Protein AF-A0A7C3XUB1-F1 (afdb_monomer)

Sequence (123 aa):
MARLRHCYPVNHRPAKVFERRKYYESLDFNKIAEWFSSKPDSLKKPIFHLDPGYETGYCRKKYRDKLGKLLYFDIKDYNELKEMVLEYLPEDLYYDRNLYGDPSKCVDCEDRNCKSCENFLGQ

pLDDT: mean 89.26, std 11.1, range [38.66, 98.44]

Foldseek 3Di:
DDPPPPDDPVPDDQDALVRLLVVLVPDDLVVVLVVLVPDDPQSSWFKKWFALAQPNQRWDPVCNVCRPHIQIDTDPDSVVVSVVCNVSSTSDMDGDPWGFPDRVVVRPDPVPPLVPDPRTDGD

Nearest PDB structures (foldseek):
  1g71-assembly2_B  TM=7.867E-01  e=1.595E-02  Pyrococcus furiosus
  1v34-assembly1_A  TM=7.151E-01  e=1.159E-01  Pyrococcus horikoshii
  9f28-assembly1_A  TM=7.132E-01  e=1.233E-01  Pyrococcus abyssi
  1nxi-assembly1_A  TM=3.667E-01  e=2.133E+00  Vibrio cholerae
  4oon-assembly1_A  TM=3.253E-01  e=7.837E+00  Pseudomonas aeruginosa PAO1

Mean predicted aligned error: 5.16 Å

Radius of gyration: 16.43 Å; Cα contacts (8 Å, |Δi|>4): 159; chains: 1; bounding box: 38×31×48 Å

Secondary structure (DSSP, 8-state):
-------PPTT--PPPHHHHHHHHHH--HHHHHHHHHTS-GGGSSPPEEEESSTTT----GGGGGGTT-PEEE--SSHHHHHHHHHHH--SEEEE---EES-GGGGTT-SS--GGG-TTEEE-

Structure (mmCIF, N/CA/C/O backbone):
data_AF-A0A7C3XUB1-F1
#
_entry.id   AF-A0A7C3XUB1-F1
#
loop_
_atom_site.group_PDB
_atom_site.id
_atom_site.type_symbol
_atom_site.label_atom_id
_atom_site.label_alt_id
_atom_site.label_comp_id
_atom_site.label_asym_id
_atom_site.label_entity_id
_atom_site.label_seq_id
_atom_site.pdbx_PDB_ins_code
_atom_site.Cartn_x
_atom_site.Cartn_y
_atom_site.Cartn_z
_atom_site.occupancy
_atom_site.B_iso_or_equiv
_atom_site.auth_seq_id
_atom_site.auth_comp_id
_atom_site.auth_asym_id
_atom_site.auth_atom_id
_atom_site.pdbx_PDB_model_num
ATOM 1 N N . MET A 1 1 ? -9.856 -10.397 -33.151 1.00 38.66 1 MET A N 1
ATOM 2 C CA . MET A 1 1 ? -10.190 -9.459 -32.057 1.00 38.66 1 MET A CA 1
ATOM 3 C C . MET A 1 1 ? -9.044 -8.479 -31.901 1.00 38.66 1 MET A C 1
ATOM 5 O O . MET A 1 1 ? -7.913 -8.922 -31.731 1.00 38.66 1 MET A O 1
ATOM 9 N N . ALA A 1 2 ? -9.297 -7.177 -32.033 1.00 40.47 2 ALA A N 1
ATOM 10 C CA . ALA A 1 2 ? -8.260 -6.174 -31.829 1.00 40.47 2 ALA A CA 1
ATOM 11 C C . ALA A 1 2 ? -7.877 -6.175 -30.342 1.00 40.47 2 ALA A C 1
ATOM 13 O O . ALA A 1 2 ? -8.685 -5.811 -29.491 1.00 40.47 2 ALA A O 1
ATOM 14 N N . ARG A 1 3 ? -6.661 -6.630 -30.013 1.00 44.66 3 ARG A N 1
ATOM 15 C CA . ARG A 1 3 ? -6.072 -6.360 -28.699 1.00 44.66 3 ARG A CA 1
ATOM 16 C C . ARG A 1 3 ? -5.853 -4.856 -28.650 1.00 44.66 3 ARG A C 1
ATOM 18 O O . ARG A 1 3 ? -4.925 -4.369 -29.293 1.00 44.66 3 ARG A O 1
ATOM 25 N N . LEU A 1 4 ? -6.702 -4.128 -27.929 1.00 46.84 4 LEU A N 1
ATOM 26 C CA . LEU A 1 4 ? -6.363 -2.778 -27.496 1.00 46.84 4 LEU A CA 1
ATOM 27 C C . LEU A 1 4 ? -5.044 -2.909 -26.725 1.00 46.84 4 LEU A C 1
ATOM 29 O O . LEU A 1 4 ? -5.016 -3.416 -25.606 1.00 46.84 4 LEU A O 1
ATOM 33 N N . ARG A 1 5 ? -3.921 -2.548 -27.360 1.00 52.97 5 ARG A N 1
ATOM 34 C CA . ARG A 1 5 ? -2.697 -2.268 -26.613 1.00 52.97 5 ARG A CA 1
ATOM 35 C C . ARG A 1 5 ? -3.083 -1.126 -25.696 1.00 52.97 5 ARG A C 1
ATOM 37 O O . ARG A 1 5 ? -3.520 -0.096 -26.194 1.00 52.97 5 ARG A O 1
ATOM 44 N N . HIS A 1 6 ? -2.981 -1.337 -24.392 1.00 60.31 6 HIS A N 1
ATOM 45 C CA . HIS A 1 6 ? -3.165 -0.271 -23.426 1.00 60.31 6 HIS A CA 1
ATOM 46 C C . HIS A 1 6 ? -2.265 0.903 -23.851 1.00 60.31 6 HIS A C 1
ATOM 48 O O . HIS A 1 6 ? -1.038 0.778 -23.875 1.00 60.31 6 HIS A O 1
ATOM 54 N N . CYS A 1 7 ? -2.878 1.986 -24.331 1.00 70.62 7 CYS A N 1
ATOM 55 C CA . CYS A 1 7 ? -2.169 3.157 -24.823 1.00 70.62 7 CYS A CA 1
ATOM 56 C C . CYS A 1 7 ? -1.864 4.036 -23.617 1.00 70.62 7 CYS A C 1
ATOM 58 O O . CYS A 1 7 ? -2.735 4.757 -23.138 1.00 70.62 7 CYS A O 1
ATOM 60 N N . TYR A 1 8 ? -0.634 3.963 -23.117 1.00 79.88 8 TYR A N 1
ATOM 61 C CA . TYR A 1 8 ? -0.165 4.935 -22.138 1.00 79.88 8 TYR A CA 1
ATOM 62 C C . TYR A 1 8 ? -0.072 6.322 -22.793 1.00 79.88 8 TYR A C 1
ATOM 64 O O . TYR A 1 8 ? 0.207 6.405 -23.996 1.00 79.88 8 TYR A O 1
ATOM 72 N N . PRO A 1 9 ? -0.286 7.410 -22.029 1.00 87.94 9 PRO A N 1
ATOM 73 C CA . PRO A 1 9 ? -0.029 8.760 -22.514 1.00 87.94 9 PRO A CA 1
ATOM 74 C C . PRO A 1 9 ? 1.382 8.895 -23.102 1.00 87.94 9 PRO A C 1
ATOM 76 O O . PRO A 1 9 ? 2.293 8.137 -22.761 1.00 87.94 9 PRO A O 1
ATOM 79 N N . VAL A 1 10 ? 1.588 9.880 -23.980 1.00 87.12 10 VAL A N 1
ATOM 80 C CA . VAL A 1 10 ? 2.902 10.129 -24.597 1.00 87.12 10 VAL A CA 1
ATOM 81 C C . VAL A 1 10 ? 3.973 10.250 -23.507 1.00 87.12 10 VAL A C 1
ATOM 83 O O . VAL A 1 10 ? 3.767 10.931 -22.504 1.00 87.12 10 VAL A O 1
ATOM 86 N N . ASN A 1 11 ? 5.104 9.563 -23.691 1.00 89.44 11 ASN A N 1
ATOM 87 C CA . ASN A 1 11 ? 6.217 9.467 -22.734 1.00 89.44 11 ASN A CA 1
ATOM 88 C C . ASN A 1 11 ? 5.902 8.774 -21.396 1.00 89.44 11 ASN A C 1
ATOM 90 O O . ASN A 1 11 ? 6.698 8.866 -20.464 1.00 89.44 11 ASN A O 1
ATOM 94 N N . HIS A 1 12 ? 4.792 8.041 -21.301 1.00 89.88 12 HIS A N 1
ATOM 95 C CA . HIS A 1 12 ? 4.454 7.252 -20.121 1.00 89.88 12 HIS A CA 1
ATOM 96 C C . HIS A 1 12 ? 4.563 5.757 -20.406 1.00 89.88 12 HIS A C 1
ATOM 98 O O . HIS A 1 12 ? 4.326 5.271 -21.513 1.00 89.88 12 HIS A O 1
ATOM 104 N N . ARG A 1 13 ? 4.934 5.015 -19.368 1.00 92.25 13 ARG A N 1
ATOM 105 C CA . ARG A 1 13 ? 4.889 3.556 -19.323 1.00 92.25 13 ARG A CA 1
ATOM 106 C C . ARG A 1 13 ? 4.788 3.112 -17.868 1.00 92.25 13 ARG A C 1
ATOM 108 O O . ARG A 1 13 ? 5.160 3.882 -16.982 1.00 92.25 13 ARG A O 1
ATOM 115 N N . PRO A 1 14 ? 4.415 1.857 -17.612 1.00 92.31 14 PRO A N 1
ATOM 116 C CA . PRO A 1 14 ? 4.474 1.320 -16.271 1.00 92.31 14 PRO A CA 1
ATOM 117 C C . PRO A 1 14 ? 5.889 1.318 -15.707 1.00 92.31 14 PRO A C 1
ATOM 119 O O . PRO A 1 14 ? 6.862 1.004 -16.412 1.00 92.31 14 PRO A O 1
ATOM 122 N N . ALA A 1 15 ? 5.985 1.622 -14.416 1.00 95.25 15 ALA A N 1
ATOM 123 C CA . ALA A 1 15 ? 7.211 1.468 -13.654 1.00 95.25 15 ALA A CA 1
ATOM 124 C C . ALA A 1 15 ? 7.535 -0.022 -13.493 1.00 95.25 15 ALA A C 1
ATOM 126 O O . ALA A 1 15 ? 6.697 -0.813 -13.056 1.00 95.25 15 ALA A O 1
ATOM 127 N N . LYS A 1 16 ? 8.764 -0.412 -13.830 1.00 96.31 16 LYS A N 1
ATOM 128 C CA . LYS A 1 16 ? 9.276 -1.764 -13.589 1.00 96.31 16 LYS A CA 1
ATOM 129 C C . LYS A 1 16 ? 9.553 -1.950 -12.098 1.00 96.31 16 LYS A C 1
ATOM 131 O O . LYS A 1 16 ? 9.846 -0.995 -11.385 1.00 96.31 16 LYS A O 1
ATOM 136 N N . VAL A 1 17 ? 9.583 -3.202 -11.644 1.00 97.25 17 VAL A N 1
ATOM 137 C CA . VAL A 1 17 ? 9.824 -3.560 -10.231 1.00 97.25 17 VAL A CA 1
ATOM 138 C C . VAL A 1 17 ? 11.078 -2.890 -9.643 1.00 97.25 17 VAL A C 1
ATOM 140 O O . VAL A 1 17 ? 11.053 -2.418 -8.511 1.00 97.25 17 VAL A O 1
ATOM 143 N N . PHE A 1 18 ? 12.178 -2.797 -10.402 1.00 97.56 18 PHE A N 1
ATOM 144 C CA . PHE A 1 18 ? 13.401 -2.145 -9.910 1.00 97.56 18 PHE A CA 1
ATOM 145 C C . PHE A 1 18 ? 13.268 -0.617 -9.776 1.00 97.56 18 PHE A C 1
ATOM 147 O O . PHE A 1 18 ? 13.985 -0.012 -8.988 1.00 97.56 18 PHE A O 1
ATOM 154 N N . GLU A 1 19 ? 12.380 0.015 -10.544 1.00 98.19 19 GLU A N 1
ATOM 155 C CA . GLU A 1 19 ? 12.121 1.459 -10.477 1.00 98.19 19 GLU A CA 1
ATOM 156 C C . GLU A 1 19 ? 11.228 1.773 -9.283 1.00 98.19 19 GLU A C 1
ATOM 158 O O . GLU A 1 19 ? 11.522 2.697 -8.531 1.00 98.19 19 GLU A O 1
ATOM 163 N N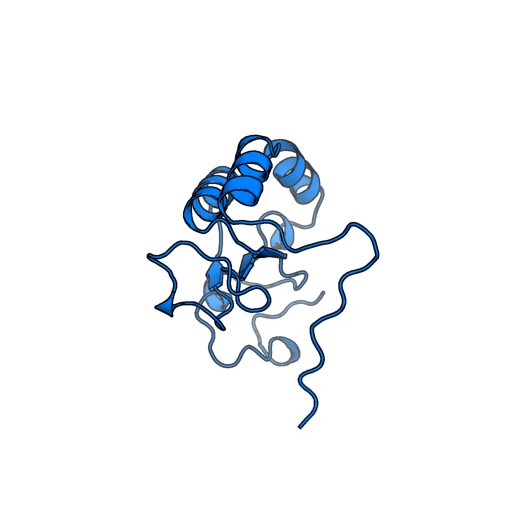 . ARG A 1 20 ? 10.213 0.931 -9.048 1.00 98.00 20 ARG A N 1
ATOM 164 C CA . ARG A 1 20 ? 9.38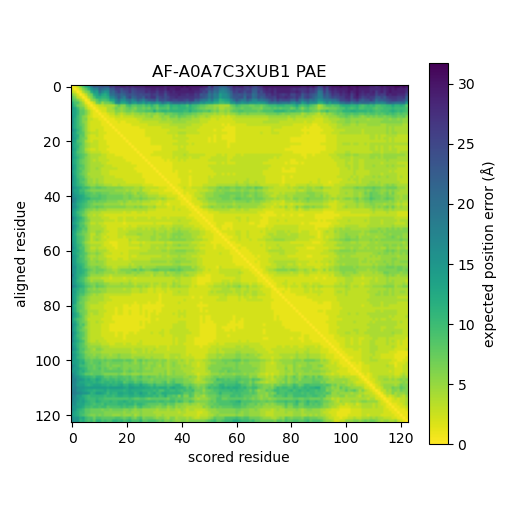6 0.974 -7.836 1.00 98.00 20 ARG A CA 1
ATOM 165 C C . ARG A 1 20 ? 10.238 0.820 -6.579 1.00 98.00 20 ARG A C 1
ATOM 167 O O . ARG A 1 20 ? 10.074 1.587 -5.644 1.00 98.00 20 ARG A O 1
ATOM 174 N N . ARG A 1 21 ? 11.213 -0.100 -6.586 1.00 98.31 21 ARG A N 1
ATOM 175 C CA . ARG A 1 21 ? 12.202 -0.231 -5.502 1.00 98.31 21 ARG A CA 1
ATOM 176 C C . ARG A 1 21 ? 12.916 1.086 -5.220 1.00 98.31 21 ARG A C 1
ATOM 178 O O . ARG A 1 21 ? 12.880 1.538 -4.086 1.00 98.31 21 ARG A O 1
ATOM 185 N N . LYS A 1 22 ? 13.515 1.709 -6.240 1.00 98.44 22 LYS A N 1
ATOM 186 C CA . LYS A 1 22 ? 14.218 2.992 -6.074 1.00 98.44 22 LYS A CA 1
ATOM 187 C C . LYS A 1 22 ? 13.299 4.069 -5.499 1.00 98.44 22 LYS A C 1
ATOM 189 O O . LYS A 1 22 ? 13.707 4.802 -4.608 1.00 98.44 22 LYS A O 1
ATOM 194 N N . TYR A 1 23 ? 12.064 4.139 -5.996 1.00 98.19 23 TYR A N 1
ATOM 195 C CA . TYR A 1 23 ? 11.062 5.070 -5.489 1.00 98.19 23 TYR A CA 1
ATOM 196 C C . TYR A 1 23 ? 10.756 4.817 -4.008 1.00 98.19 23 TYR A C 1
ATOM 198 O O . TYR A 1 23 ? 10.936 5.719 -3.195 1.00 98.19 23 TYR A O 1
ATOM 206 N N . TYR A 1 24 ? 10.377 3.593 -3.638 1.00 97.94 24 TYR A N 1
ATOM 207 C CA . TYR A 1 24 ? 10.000 3.253 -2.265 1.00 97.94 24 TYR A CA 1
ATOM 208 C C . TYR A 1 24 ? 11.168 3.304 -1.274 1.00 97.94 24 TYR A C 1
ATOM 210 O O . TYR A 1 24 ? 10.960 3.653 -0.117 1.00 97.94 24 TYR A O 1
ATOM 218 N N . GLU A 1 25 ? 12.399 3.021 -1.706 1.00 98.00 25 GLU A N 1
ATOM 219 C CA . GLU A 1 25 ? 13.603 3.221 -0.887 1.00 98.00 25 GLU A CA 1
ATOM 220 C C . GLU A 1 25 ? 13.856 4.714 -0.603 1.00 98.00 25 GLU A C 1
ATOM 222 O O . GLU A 1 25 ? 14.363 5.051 0.465 1.00 98.00 25 GLU A O 1
ATOM 227 N N . SER A 1 26 ? 13.469 5.605 -1.526 1.00 97.81 26 SER A N 1
ATOM 228 C CA . SER A 1 26 ? 13.577 7.066 -1.369 1.00 97.81 26 SER A CA 1
ATOM 229 C C . SER A 1 26 ? 12.360 7.731 -0.714 1.00 97.81 26 SER A C 1
ATOM 231 O O . SER A 1 26 ? 12.413 8.916 -0.383 1.00 97.81 26 SER A O 1
ATOM 233 N N . LEU A 1 27 ? 11.254 6.998 -0.560 1.00 97.06 27 LEU A N 1
ATOM 234 C CA . LEU A 1 27 ? 9.999 7.531 -0.045 1.00 97.06 27 LEU A CA 1
ATOM 235 C C . LEU A 1 27 ? 10.116 7.824 1.454 1.00 97.06 27 LEU A C 1
ATOM 237 O O . LEU A 1 27 ? 10.538 6.981 2.246 1.00 97.06 27 LEU A O 1
ATOM 241 N N . ASP A 1 28 ? 9.698 9.023 1.848 1.00 96.81 28 ASP A N 1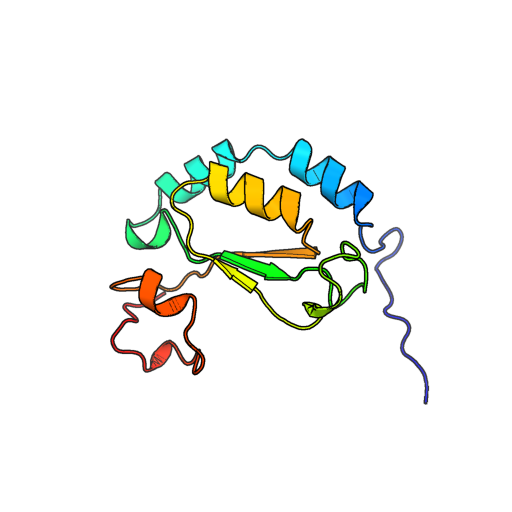
ATOM 242 C CA . ASP A 1 28 ? 9.695 9.444 3.245 1.00 96.81 28 ASP A CA 1
ATOM 243 C C . ASP A 1 28 ? 8.400 9.002 3.943 1.00 96.81 28 ASP A C 1
ATOM 245 O O . ASP A 1 28 ? 7.380 9.696 3.921 1.00 96.81 28 ASP A O 1
ATOM 249 N N . PHE A 1 29 ? 8.444 7.826 4.570 1.00 95.88 29 PHE A N 1
ATOM 250 C CA . PHE A 1 29 ? 7.311 7.267 5.313 1.00 95.88 29 PHE A CA 1
ATOM 251 C C . PHE A 1 29 ? 6.932 8.097 6.549 1.00 95.88 29 PHE A C 1
ATOM 253 O O . PHE A 1 29 ? 5.793 7.999 7.004 1.00 95.88 29 PHE A O 1
ATOM 260 N N . ASN A 1 30 ? 7.815 8.969 7.055 1.00 96.19 30 ASN A N 1
ATOM 261 C CA . ASN A 1 30 ? 7.466 9.849 8.171 1.00 96.19 30 ASN A CA 1
ATOM 262 C C . ASN A 1 30 ? 6.430 10.893 7.752 1.00 96.19 30 ASN A C 1
ATOM 264 O O . ASN A 1 30 ? 5.524 11.183 8.523 1.00 96.19 30 ASN A O 1
ATOM 268 N N . LYS A 1 31 ? 6.494 11.396 6.512 1.00 96.88 31 LYS A N 1
ATOM 269 C CA . LYS A 1 31 ? 5.468 12.312 5.981 1.00 96.88 31 LYS A CA 1
ATOM 270 C C . LYS A 1 31 ? 4.108 11.639 5.838 1.00 96.88 31 LYS A C 1
ATOM 272 O O . LYS A 1 31 ? 3.079 12.279 6.036 1.00 96.88 31 LYS A O 1
ATOM 277 N N . ILE A 1 32 ? 4.099 10.347 5.507 1.00 95.44 32 ILE A N 1
ATOM 278 C CA . ILE A 1 32 ? 2.870 9.547 5.465 1.00 95.44 32 ILE A CA 1
ATOM 279 C C . ILE A 1 32 ? 2.298 9.435 6.883 1.00 95.44 32 ILE A C 1
ATOM 281 O O . ILE A 1 32 ? 1.132 9.760 7.100 1.00 95.44 32 ILE A O 1
ATOM 285 N N . ALA A 1 33 ? 3.134 9.058 7.854 1.00 95.75 33 ALA A N 1
ATOM 286 C CA . ALA A 1 33 ? 2.745 8.963 9.258 1.00 95.75 33 ALA A CA 1
ATOM 287 C C . A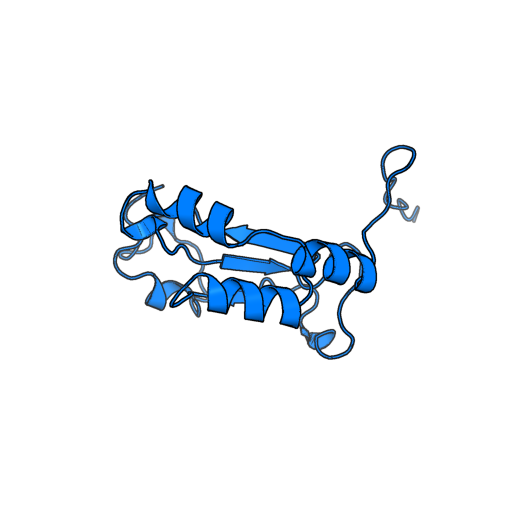LA A 1 33 ? 2.213 10.296 9.812 1.00 95.75 33 ALA A C 1
ATOM 289 O O . ALA A 1 33 ? 1.174 10.330 10.470 1.00 95.75 33 ALA A O 1
ATOM 290 N N . GLU A 1 34 ? 2.894 11.401 9.509 1.00 96.69 34 GLU A N 1
ATOM 291 C CA . GLU A 1 34 ? 2.497 12.751 9.907 1.00 96.69 34 GLU A CA 1
ATOM 292 C C . GLU A 1 34 ? 1.129 13.116 9.325 1.00 96.69 34 GLU A C 1
ATOM 294 O O . GLU A 1 34 ? 0.241 13.544 10.065 1.00 96.69 34 GLU A O 1
ATOM 299 N N . TRP A 1 35 ? 0.904 12.866 8.031 1.00 95.44 35 TRP A N 1
ATOM 300 C CA . TRP A 1 35 ? -0.388 13.128 7.400 1.00 95.44 35 TRP A CA 1
ATOM 301 C C . TRP A 1 35 ? -1.530 12.386 8.103 1.00 95.44 35 TRP A C 1
ATOM 303 O O . TRP A 1 35 ? -2.580 12.979 8.376 1.00 95.44 35 TRP A O 1
ATOM 313 N N . PHE A 1 36 ? -1.313 11.118 8.453 1.00 94.31 36 PHE A N 1
ATOM 314 C CA . PHE A 1 36 ? -2.300 10.312 9.165 1.00 94.31 36 PHE A CA 1
ATOM 315 C C . PHE A 1 36 ? -2.461 10.683 10.641 1.00 94.31 36 PHE A C 1
ATOM 317 O O . PHE A 1 36 ? -3.557 10.551 11.177 1.00 94.31 36 PHE A O 1
ATOM 324 N N . SER A 1 37 ? -1.426 11.208 11.299 1.00 93.25 37 SER A N 1
ATOM 325 C CA . SER A 1 37 ? -1.515 11.638 12.702 1.00 93.25 37 SER A CA 1
ATOM 326 C C . SER A 1 37 ? -2.547 12.750 12.932 1.00 93.25 37 SER A C 1
ATOM 328 O O . SER A 1 37 ? -3.123 12.838 14.015 1.00 93.25 37 SER A O 1
ATOM 330 N N . SER A 1 38 ? -2.833 13.544 11.892 1.00 91.44 38 SER A N 1
ATOM 331 C CA . SER A 1 38 ? -3.859 14.597 11.899 1.00 91.44 38 SER A CA 1
ATOM 332 C C . SER A 1 38 ? -5.297 14.082 11.728 1.00 91.44 38 SER A C 1
ATOM 334 O O . SER A 1 38 ? -6.242 14.870 11.773 1.00 91.44 38 SER A O 1
ATOM 336 N N . LYS A 1 39 ? -5.482 12.780 11.479 1.00 89.38 39 LYS A N 1
ATOM 337 C CA . LYS A 1 39 ? -6.788 12.166 11.205 1.00 89.38 39 LYS A CA 1
ATOM 338 C C . LYS A 1 39 ? -7.475 11.703 12.498 1.00 89.38 39 LYS A C 1
ATOM 340 O O . LYS A 1 39 ? -6.806 11.556 13.524 1.00 89.38 39 LYS A O 1
ATOM 345 N N . PRO A 1 40 ? -8.800 11.449 12.462 1.00 83.44 40 PRO A N 1
ATOM 346 C CA . PRO A 1 40 ? -9.494 10.752 13.544 1.00 83.44 40 PRO A CA 1
ATOM 347 C C . PRO A 1 40 ? -8.793 9.439 13.908 1.00 83.44 40 PRO A C 1
ATOM 349 O O . PRO A 1 40 ? -8.161 8.825 13.050 1.00 83.44 40 PRO A O 1
ATOM 352 N N . ASP A 1 41 ? -8.919 8.991 15.159 1.00 82.88 41 ASP A N 1
ATOM 353 C CA . ASP A 1 41 ? -8.159 7.843 15.680 1.00 82.88 41 ASP A CA 1
ATOM 354 C C . ASP A 1 41 ? -8.291 6.574 14.824 1.00 82.88 41 ASP A C 1
ATOM 356 O O . ASP A 1 41 ? -7.293 5.903 14.565 1.00 82.88 41 ASP A O 1
ATOM 360 N N . SER A 1 42 ? -9.485 6.303 14.296 1.00 76.25 42 SER A N 1
ATOM 361 C CA . SER A 1 42 ? -9.765 5.166 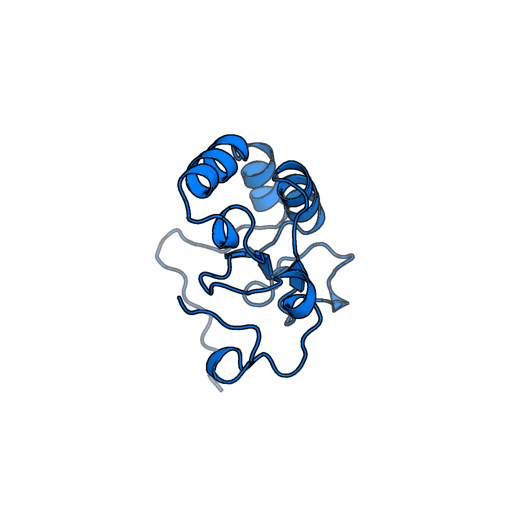13.408 1.00 76.25 42 SER A CA 1
ATOM 362 C C . SER A 1 42 ? -9.088 5.248 12.032 1.00 76.25 42 SER A C 1
ATOM 364 O O . SER A 1 42 ? -8.970 4.231 11.357 1.00 76.25 42 SER A O 1
ATOM 366 N N . LEU A 1 43 ? -8.606 6.426 11.623 1.00 85.38 43 LEU A N 1
ATOM 367 C CA . LEU A 1 43 ? -7.848 6.644 10.386 1.00 85.38 43 LEU A CA 1
ATOM 368 C C . LEU A 1 43 ? -6.366 6.919 10.629 1.00 85.38 43 LEU A C 1
ATOM 370 O O . LEU A 1 43 ? -5.620 7.048 9.666 1.00 85.38 43 LEU A O 1
ATOM 374 N N . LYS A 1 44 ? -5.897 6.993 11.881 1.00 89.56 44 LYS A N 1
ATOM 375 C CA . LYS A 1 44 ? -4.457 7.141 12.159 1.00 89.56 44 LYS A CA 1
ATOM 376 C C . LYS A 1 44 ? -3.651 5.923 11.711 1.00 89.56 44 LYS A C 1
ATOM 378 O O . LYS A 1 44 ? -2.445 6.049 11.499 1.00 89.56 44 LYS A O 1
ATOM 383 N N . LYS A 1 45 ? -4.300 4.761 11.595 1.00 88.19 45 LYS A N 1
ATOM 384 C CA . LYS A 1 45 ? -3.753 3.497 11.080 1.00 88.19 45 LYS A CA 1
ATOM 385 C C . LYS A 1 45 ? -4.844 2.785 10.271 1.00 88.19 45 LYS A C 1
ATOM 387 O O . LYS A 1 45 ? -5.504 1.893 10.802 1.00 88.19 45 LYS A O 1
ATOM 392 N N . PRO A 1 46 ? -5.117 3.236 9.037 1.00 90.88 46 PRO A N 1
ATOM 393 C CA . PRO A 1 46 ? -6.150 2.617 8.223 1.00 90.88 46 PRO A CA 1
ATOM 394 C C . PRO A 1 46 ? -5.701 1.223 7.775 1.00 90.88 46 PRO A C 1
ATOM 396 O O . PRO A 1 46 ? -4.528 0.858 7.876 1.00 90.88 46 PRO A O 1
ATOM 399 N N . ILE A 1 47 ? -6.638 0.472 7.209 1.00 91.69 47 ILE A N 1
ATOM 400 C CA . ILE A 1 47 ? -6.313 -0.747 6.472 1.00 91.69 47 ILE A CA 1
ATOM 401 C C . ILE A 1 47 ? -5.679 -0.325 5.148 1.00 91.69 47 ILE A C 1
ATOM 403 O O . ILE A 1 47 ? -6.225 0.517 4.432 1.00 91.69 47 ILE A O 1
ATOM 407 N N . PHE A 1 48 ? -4.530 -0.902 4.823 1.00 94.31 48 PHE A N 1
ATOM 408 C CA . PHE A 1 48 ? -3.850 -0.696 3.552 1.00 94.31 48 PHE A CA 1
ATOM 409 C C . PHE A 1 48 ? -4.133 -1.853 2.611 1.00 94.31 48 PHE A C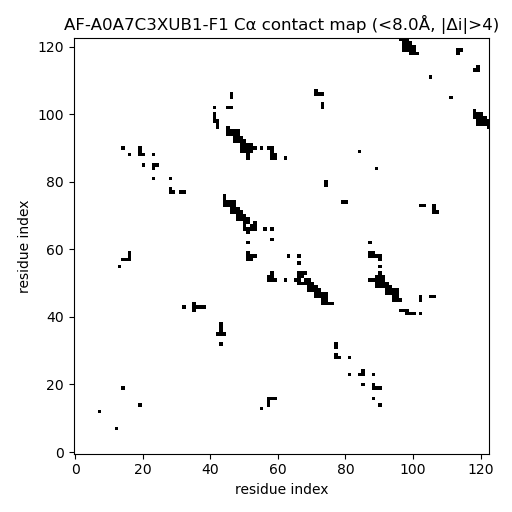 1
ATOM 411 O O . PHE A 1 48 ? -4.145 -3.011 3.025 1.00 94.31 48 PHE A O 1
ATOM 418 N N . HIS A 1 49 ? -4.320 -1.544 1.331 1.00 93.88 49 HIS A N 1
ATOM 419 C CA . HIS A 1 49 ? -4.431 -2.550 0.280 1.00 93.88 49 HIS A CA 1
ATOM 420 C C . HIS A 1 49 ? -3.303 -2.341 -0.714 1.00 93.88 49 HIS A C 1
ATOM 422 O O . HIS A 1 49 ? -3.022 -1.203 -1.081 1.00 93.88 49 HIS A O 1
ATOM 428 N N . LEU A 1 50 ? -2.678 -3.411 -1.187 1.00 95.75 50 LEU A N 1
ATOM 429 C CA . LEU A 1 50 ? -1.699 -3.312 -2.262 1.00 95.75 50 LEU A CA 1
ATOM 430 C C . LEU A 1 50 ? -2.040 -4.233 -3.425 1.00 95.75 50 LEU A C 1
ATOM 432 O O . LEU A 1 50 ? -2.525 -5.351 -3.224 1.00 95.75 50 LEU A O 1
ATOM 436 N N . ASP A 1 51 ? -1.743 -3.752 -4.628 1.00 95.81 51 ASP A N 1
ATOM 437 C CA . ASP A 1 51 ? -1.710 -4.559 -5.840 1.00 95.81 51 ASP A CA 1
ATOM 438 C C . ASP A 1 51 ? -0.247 -4.911 -6.170 1.00 95.81 51 ASP A C 1
ATOM 440 O O . ASP A 1 51 ? 0.568 -4.012 -6.400 1.00 95.81 51 ASP A O 1
ATOM 444 N N . PRO A 1 52 ? 0.148 -6.199 -6.199 1.00 94.56 52 PRO A N 1
ATOM 445 C CA . PRO A 1 52 ? 1.514 -6.596 -6.547 1.00 94.56 52 PRO A CA 1
ATOM 446 C C . PRO A 1 52 ? 1.946 -6.255 -7.986 1.00 94.56 52 PRO A C 1
ATOM 448 O O . PRO A 1 52 ? 3.150 -6.234 -8.267 1.00 94.56 52 PRO A O 1
ATOM 451 N N . GLY A 1 53 ? 1.001 -6.044 -8.904 1.00 94.25 53 GLY A N 1
ATOM 452 C CA . GLY A 1 53 ? 1.237 -5.661 -10.294 1.00 94.25 53 GLY A CA 1
ATOM 453 C C . GLY A 1 53 ? 0.340 -6.360 -11.309 1.00 94.25 53 GLY A C 1
ATOM 454 O O . GLY A 1 53 ? 0.856 -6.882 -12.304 1.00 94.25 53 GLY A O 1
ATOM 455 N N . TYR A 1 54 ? -0.960 -6.454 -11.031 1.00 91.94 54 TYR A N 1
ATOM 456 C CA . TYR A 1 54 ? -1.941 -7.133 -11.870 1.00 91.94 54 TYR A CA 1
ATOM 457 C C . TYR A 1 54 ? -2.081 -6.484 -13.250 1.00 91.94 54 TYR A C 1
ATOM 459 O O . TYR A 1 54 ? -1.972 -7.175 -14.266 1.00 91.94 54 TYR A O 1
ATOM 467 N N . GLU A 1 55 ? -2.249 -5.166 -13.300 1.00 90.00 55 GLU A N 1
ATOM 468 C CA . GLU A 1 55 ? -2.518 -4.401 -14.516 1.00 90.00 55 GLU A CA 1
ATOM 469 C C . GLU A 1 55 ? -1.307 -4.400 -15.448 1.00 90.00 55 GLU A C 1
ATOM 471 O O . GLU A 1 55 ? -1.441 -4.503 -16.672 1.00 90.00 55 GLU A O 1
ATOM 476 N N . THR A 1 56 ? -0.102 -4.310 -14.882 1.00 90.06 56 THR A N 1
ATOM 477 C CA . THR A 1 56 ? 1.134 -4.202 -15.675 1.00 90.06 56 THR A CA 1
ATOM 478 C C . THR A 1 56 ? 1.843 -5.526 -15.890 1.00 90.06 56 THR A C 1
ATOM 480 O O . THR A 1 56 ? 2.721 -5.628 -16.751 1.00 90.06 56 THR A O 1
ATOM 483 N N . GLY A 1 57 ? 1.515 -6.538 -15.087 1.00 89.94 57 GLY A N 1
ATOM 484 C CA . GLY A 1 57 ? 2.233 -7.808 -15.013 1.00 89.94 57 GLY A CA 1
ATOM 485 C C . GLY A 1 57 ? 3.634 -7.697 -14.396 1.00 89.94 57 GLY A C 1
ATOM 486 O O . GLY A 1 57 ? 4.354 -8.699 -14.305 1.00 89.94 57 GLY A O 1
ATOM 487 N N . TYR A 1 58 ? 4.059 -6.503 -13.971 1.00 94.75 58 TYR A N 1
ATOM 488 C CA . TYR A 1 58 ? 5.340 -6.297 -13.307 1.00 94.75 58 TYR A CA 1
ATOM 489 C C . TYR A 1 58 ? 5.190 -6.546 -11.809 1.00 94.75 58 TYR A C 1
ATOM 491 O O . TYR A 1 58 ? 4.779 -5.667 -11.065 1.00 94.75 58 TYR A O 1
ATOM 499 N N . CYS A 1 59 ? 5.596 -7.731 -11.359 1.00 95.69 59 CYS A N 1
ATOM 500 C CA . CYS A 1 59 ? 5.626 -8.106 -9.945 1.00 95.69 59 CYS A CA 1
ATOM 501 C C . CYS A 1 59 ? 6.928 -8.837 -9.586 1.00 95.69 59 CYS A C 1
ATOM 503 O O . CYS A 1 59 ? 7.654 -9.347 -10.454 1.00 95.69 59 CYS A O 1
ATOM 505 N N . ARG A 1 60 ? 7.244 -8.931 -8.287 1.00 95.44 60 ARG A N 1
ATOM 506 C CA . ARG A 1 60 ? 8.341 -9.797 -7.828 1.00 95.44 60 ARG A CA 1
ATOM 507 C C . ARG A 1 60 ? 7.992 -11.259 -8.112 1.00 95.44 60 ARG A C 1
ATOM 509 O O . ARG A 1 60 ? 6.899 -11.719 -7.807 1.00 95.44 60 ARG A O 1
ATOM 516 N N . LYS A 1 61 ? 8.965 -12.029 -8.618 1.00 94.12 61 LYS A N 1
ATOM 517 C CA . LYS A 1 61 ? 8.767 -13.434 -9.034 1.00 94.12 61 LYS A CA 1
ATOM 518 C C . LYS A 1 61 ? 8.118 -14.314 -7.953 1.00 94.12 61 LYS A C 1
ATOM 520 O O . LYS A 1 61 ? 7.312 -15.168 -8.302 1.00 94.12 61 LYS A O 1
ATOM 525 N N . LYS A 1 62 ? 8.451 -14.090 -6.676 1.00 95.56 62 LYS A N 1
ATOM 526 C CA . LYS A 1 62 ? 7.907 -14.842 -5.532 1.00 95.56 62 LYS A CA 1
ATOM 527 C C . LYS A 1 62 ? 6.434 -14.552 -5.200 1.00 95.56 62 LYS A C 1
ATOM 529 O O . LYS A 1 62 ? 5.880 -15.286 -4.402 1.00 95.56 62 LYS A O 1
ATOM 534 N N . TYR A 1 63 ? 5.825 -13.531 -5.809 1.00 95.12 63 TYR A N 1
ATOM 535 C CA . TYR A 1 63 ? 4.418 -13.149 -5.603 1.00 95.12 63 TYR A CA 1
ATOM 536 C C . TYR A 1 63 ? 3.567 -13.275 -6.866 1.00 95.12 63 TYR A C 1
ATOM 538 O O . TYR A 1 63 ? 2.487 -12.698 -6.957 1.00 95.12 63 TYR A O 1
ATOM 546 N N . ARG A 1 64 ? 4.033 -14.023 -7.870 1.00 93.12 64 ARG A N 1
ATOM 547 C CA . ARG A 1 64 ? 3.256 -14.240 -9.099 1.00 93.12 64 ARG A CA 1
ATOM 548 C C . ARG A 1 64 ? 1.915 -14.932 -8.842 1.00 93.12 64 ARG A C 1
ATOM 550 O O . ARG A 1 64 ? 0.968 -14.675 -9.570 1.00 93.12 64 ARG A O 1
ATOM 557 N N . ASP A 1 65 ? 1.829 -15.771 -7.811 1.00 93.88 65 ASP A N 1
ATOM 558 C CA . ASP A 1 65 ? 0.601 -16.441 -7.357 1.00 93.88 65 ASP A CA 1
ATOM 559 C C . ASP A 1 65 ? -0.414 -15.485 -6.695 1.00 93.88 65 ASP A C 1
ATOM 561 O O . ASP A 1 65 ? -1.556 -15.869 -6.421 1.00 93.88 65 ASP A O 1
ATOM 565 N N . LYS A 1 66 ? 0.007 -14.243 -6.423 1.00 91.00 66 LYS A N 1
ATOM 566 C CA . LYS A 1 66 ? -0.814 -13.173 -5.849 1.00 91.00 66 LYS A CA 1
ATOM 567 C C . LYS A 1 66 ? -1.306 -12.165 -6.889 1.00 91.00 66 LYS A C 1
ATOM 569 O O . LYS A 1 66 ? -2.046 -11.262 -6.528 1.00 91.00 66 LYS A O 1
ATOM 574 N N . LEU A 1 67 ? -0.927 -12.302 -8.162 1.00 91.62 67 LEU A N 1
ATOM 575 C CA . LEU A 1 67 ? -1.450 -11.435 -9.221 1.00 91.62 67 LEU A CA 1
ATOM 576 C C . LEU A 1 67 ? -2.977 -11.555 -9.322 1.00 91.62 67 LEU A C 1
ATOM 578 O O . LEU A 1 67 ? -3.521 -12.657 -9.248 1.00 91.62 67 LEU A O 1
ATOM 582 N N . GLY A 1 68 ? -3.651 -10.417 -9.498 1.00 86.81 68 GLY A N 1
ATOM 583 C CA . GLY A 1 68 ? -5.115 -10.333 -9.530 1.00 86.81 68 GLY A CA 1
ATOM 584 C C . GLY A 1 68 ? -5.775 -10.417 -8.155 1.00 86.81 68 GLY A C 1
ATOM 585 O O . GLY A 1 68 ? -6.990 -10.578 -8.076 1.00 86.81 68 GLY A O 1
ATOM 586 N N . LYS A 1 69 ? -4.989 -10.336 -7.073 1.00 89.00 69 LYS A N 1
ATOM 587 C CA . LYS A 1 69 ? -5.482 -10.269 -5.697 1.00 89.00 69 LYS A CA 1
ATOM 588 C C . LYS A 1 69 ? -5.022 -8.965 -5.061 1.00 89.00 69 LYS A C 1
ATOM 590 O O . LYS A 1 69 ? -3.820 -8.720 -4.973 1.00 89.00 69 LYS A O 1
ATOM 595 N N . LEU A 1 70 ? -5.975 -8.191 -4.549 1.00 89.94 70 LEU A N 1
ATOM 596 C CA . LEU A 1 70 ? -5.675 -7.127 -3.598 1.00 89.94 70 LEU A CA 1
ATOM 597 C C . LEU A 1 70 ? -5.303 -7.764 -2.260 1.00 89.94 70 LEU A C 1
ATOM 599 O O . LEU A 1 70 ? -6.031 -8.613 -1.743 1.00 89.94 70 LEU A O 1
ATOM 603 N N . LEU A 1 71 ? -4.145 -7.385 -1.729 1.00 91.19 71 LEU A N 1
ATOM 604 C CA . LEU A 1 71 ? -3.654 -7.867 -0.442 1.00 91.19 71 LEU A CA 1
ATOM 605 C C . LEU A 1 71 ? -3.921 -6.800 0.619 1.00 91.19 71 LEU A C 1
ATOM 607 O O . LEU A 1 71 ? -3.521 -5.653 0.437 1.00 91.19 71 LEU A O 1
ATOM 611 N N . TYR A 1 72 ? -4.597 -7.187 1.697 1.00 91.38 72 TYR A N 1
ATOM 612 C CA . TYR A 1 72 ? -5.079 -6.306 2.761 1.00 91.38 72 TYR A CA 1
ATOM 613 C C . TYR A 1 72 ? -4.184 -6.436 3.988 1.00 91.38 72 TYR A C 1
ATOM 615 O O . TYR A 1 72 ? -3.764 -7.541 4.322 1.00 91.38 72 TYR A O 1
ATOM 623 N N . PHE A 1 73 ? -3.911 -5.320 4.656 1.00 89.94 73 PHE A N 1
ATOM 624 C CA . PHE A 1 73 ? -3.028 -5.280 5.812 1.00 89.94 73 PHE A CA 1
ATOM 625 C C . PHE A 1 73 ? -3.489 -4.224 6.806 1.00 89.94 73 PHE A C 1
ATOM 627 O O . PHE A 1 73 ? -3.720 -3.070 6.436 1.00 89.94 73 PHE A O 1
ATOM 634 N N . ASP A 1 74 ? -3.570 -4.598 8.074 1.00 89.75 74 ASP A N 1
ATOM 635 C CA . ASP A 1 74 ? -3.468 -3.659 9.177 1.00 89.75 74 ASP A CA 1
ATOM 636 C C . ASP A 1 74 ? -1.992 -3.494 9.562 1.00 89.75 74 ASP A C 1
ATOM 638 O O . ASP A 1 74 ? -1.183 -4.407 9.419 1.00 89.75 74 ASP A O 1
ATOM 642 N N . ILE A 1 75 ? -1.620 -2.294 10.003 1.00 91.44 75 ILE A N 1
ATOM 643 C CA . ILE A 1 75 ? -0.247 -1.997 10.418 1.00 91.44 75 ILE A CA 1
ATOM 644 C C . ILE A 1 75 ? -0.218 -1.620 11.896 1.00 91.44 75 ILE A C 1
ATOM 646 O O . ILE A 1 75 ? -1.056 -0.858 12.390 1.00 91.44 75 ILE A O 1
ATOM 650 N N . LYS A 1 76 ? 0.797 -2.096 12.611 1.00 91.25 76 LYS A N 1
ATOM 651 C CA . LYS A 1 76 ? 1.108 -1.673 13.980 1.00 91.25 76 LYS A CA 1
ATOM 652 C C . LYS A 1 76 ? 1.675 -0.264 13.977 1.00 91.25 76 LYS A C 1
ATOM 654 O O . LYS A 1 76 ? 1.310 0.548 14.833 1.00 91.25 76 LYS A O 1
ATOM 659 N N . ASP A 1 77 ? 2.531 0.034 13.005 1.00 93.06 77 ASP A N 1
ATOM 660 C CA . ASP A 1 77 ? 3.134 1.341 12.777 1.00 93.06 77 ASP A CA 1
ATOM 661 C C . ASP A 1 77 ? 3.571 1.526 11.310 1.00 93.06 77 ASP A C 1
ATOM 663 O O . ASP A 1 77 ? 3.469 0.629 10.475 1.00 93.06 77 ASP A O 1
ATOM 667 N N . TYR A 1 78 ? 4.058 2.722 10.980 1.00 95.56 78 TYR A N 1
ATOM 668 C CA . TYR A 1 78 ? 4.470 3.068 9.617 1.00 95.56 78 TYR A CA 1
ATOM 669 C C . TYR A 1 78 ? 5.806 2.442 9.183 1.00 95.56 78 TYR A C 1
ATOM 671 O O . TYR A 1 78 ? 6.118 2.474 7.990 1.00 95.56 78 TYR A O 1
ATOM 679 N N . ASN A 1 79 ? 6.580 1.843 10.098 1.00 95.94 79 ASN A N 1
ATOM 680 C CA . ASN A 1 79 ? 7.740 1.039 9.711 1.00 95.94 79 ASN A CA 1
ATOM 681 C C . ASN A 1 79 ? 7.283 -0.291 9.111 1.00 95.94 79 ASN A C 1
ATOM 683 O O . ASN A 1 79 ? 7.827 -0.700 8.089 1.00 95.94 79 ASN A O 1
ATOM 687 N N . GLU A 1 80 ? 6.234 -0.906 9.660 1.00 96.12 80 GLU A N 1
ATOM 688 C CA . GLU A 1 80 ? 5.635 -2.117 9.085 1.00 96.12 80 GLU A CA 1
ATOM 689 C C . GLU A 1 80 ? 5.094 -1.858 7.669 1.00 96.12 80 GLU A C 1
ATOM 691 O O . GLU A 1 80 ? 5.354 -2.637 6.749 1.00 96.12 80 GLU A O 1
ATOM 696 N N . LEU A 1 81 ? 4.459 -0.699 7.438 1.00 96.50 81 LEU A N 1
ATOM 697 C CA . LEU A 1 81 ? 4.061 -0.282 6.087 1.00 96.50 81 LEU A CA 1
ATOM 698 C C . LEU A 1 81 ? 5.264 -0.219 5.133 1.00 96.50 81 LEU A C 1
ATOM 700 O O . LEU A 1 81 ? 5.194 -0.705 4.002 1.00 96.50 81 LEU A O 1
ATOM 704 N N . LYS A 1 82 ? 6.379 0.371 5.578 1.00 97.56 82 LYS A N 1
ATOM 705 C CA . LYS A 1 82 ? 7.612 0.457 4.786 1.00 97.56 82 LYS A CA 1
ATOM 706 C C . LYS A 1 82 ? 8.174 -0.923 4.464 1.00 97.56 82 LYS A C 1
ATOM 708 O O . LYS A 1 82 ? 8.533 -1.175 3.313 1.00 97.56 82 LYS A O 1
ATOM 713 N N . GLU A 1 83 ? 8.254 -1.806 5.454 1.00 97.56 83 GLU A N 1
ATOM 714 C CA . GLU A 1 83 ? 8.733 -3.178 5.283 1.00 97.56 83 GLU A CA 1
ATOM 715 C C . GLU A 1 83 ? 7.891 -3.930 4.254 1.00 97.56 83 GLU A C 1
ATOM 717 O O . GLU A 1 83 ? 8.437 -4.491 3.301 1.00 97.56 83 GLU A O 1
ATOM 722 N N . MET A 1 84 ? 6.566 -3.859 4.374 1.00 96.12 84 MET A N 1
ATOM 723 C CA . MET A 1 84 ? 5.651 -4.472 3.420 1.00 96.12 84 MET A CA 1
ATOM 724 C C . MET A 1 84 ? 5.808 -3.903 2.009 1.00 96.12 84 MET A C 1
ATOM 726 O O . MET A 1 84 ? 5.898 -4.658 1.044 1.00 96.12 84 MET A O 1
ATOM 730 N N . VAL A 1 85 ? 5.863 -2.580 1.850 1.00 97.44 85 VAL A N 1
ATOM 731 C CA . VAL A 1 85 ? 5.987 -1.953 0.527 1.00 97.44 85 VAL A CA 1
ATOM 732 C C . VAL A 1 85 ? 7.314 -2.327 -0.140 1.00 97.44 85 VAL A C 1
ATOM 734 O O . VAL A 1 85 ? 7.336 -2.634 -1.333 1.00 97.44 85 VAL A O 1
ATOM 737 N N . LEU A 1 86 ? 8.416 -2.373 0.613 1.00 97.94 86 LEU A N 1
ATOM 738 C CA . LEU A 1 86 ? 9.717 -2.823 0.104 1.00 97.94 86 LEU A CA 1
ATOM 739 C C . LEU A 1 86 ? 9.750 -4.332 -0.173 1.00 97.94 86 LEU A C 1
ATOM 741 O O . LEU A 1 86 ? 10.476 -4.794 -1.063 1.00 97.94 86 LEU A O 1
ATOM 745 N N . GLU A 1 87 ? 8.939 -5.102 0.547 1.00 97.31 87 GLU A N 1
ATOM 746 C CA . GLU A 1 87 ? 8.772 -6.525 0.318 1.00 97.31 87 GLU A CA 1
ATOM 747 C C . GLU A 1 87 ? 7.938 -6.799 -0.942 1.00 97.31 87 GLU A C 1
ATOM 749 O O . GLU A 1 87 ? 8.378 -7.548 -1.808 1.00 97.31 87 GLU A O 1
ATOM 754 N N . TYR A 1 88 ? 6.785 -6.173 -1.146 1.00 97.06 88 TYR A N 1
ATOM 755 C CA . TYR A 1 88 ? 5.949 -6.464 -2.316 1.00 97.06 88 TYR A CA 1
ATOM 756 C C . TYR A 1 88 ? 6.380 -5.700 -3.574 1.00 97.06 88 TYR A C 1
ATOM 758 O O . TYR A 1 88 ? 6.281 -6.247 -4.676 1.00 97.06 88 TYR A O 1
ATOM 766 N N . LEU A 1 89 ? 6.939 -4.494 -3.418 1.00 97.69 89 LEU A N 1
ATOM 767 C CA . LEU A 1 89 ? 7.175 -3.524 -4.497 1.00 97.69 89 LEU A CA 1
ATOM 768 C C . LEU A 1 89 ? 5.915 -3.319 -5.357 1.00 97.69 89 LEU A C 1
ATOM 770 O O . LEU A 1 89 ? 5.965 -3.540 -6.577 1.00 97.69 89 LEU A O 1
ATOM 774 N N . PRO A 1 90 ? 4.790 -2.961 -4.710 1.00 97.12 90 PRO A N 1
ATOM 775 C CA . PRO A 1 90 ? 3.480 -2.980 -5.337 1.00 97.12 90 PRO A CA 1
ATOM 776 C C . PRO A 1 90 ? 3.385 -1.994 -6.494 1.00 97.12 90 PRO A C 1
ATOM 778 O O . PRO A 1 90 ? 4.135 -1.024 -6.569 1.00 97.12 90 PRO A O 1
ATOM 781 N N . GLU A 1 91 ? 2.485 -2.289 -7.422 1.00 96.19 91 GLU A N 1
ATOM 782 C CA . GLU A 1 91 ? 2.059 -1.346 -8.447 1.00 96.19 91 GLU A CA 1
ATOM 783 C C . GLU A 1 91 ? 1.267 -0.202 -7.831 1.00 96.19 91 GLU A C 1
ATOM 785 O O . GLU A 1 91 ? 1.630 0.954 -8.037 1.00 96.19 91 GLU A O 1
ATOM 790 N N . ASP A 1 92 ? 0.286 -0.546 -7.000 1.00 96.06 92 ASP A N 1
ATOM 791 C CA . ASP A 1 92 ? -0.572 0.406 -6.315 1.00 96.06 92 ASP A CA 1
ATOM 792 C C . ASP A 1 92 ? -0.628 0.116 -4.815 1.00 96.06 92 ASP A C 1
ATOM 794 O O . ASP A 1 92 ? -0.636 -1.037 -4.377 1.00 96.06 92 ASP A O 1
ATOM 798 N N . LEU A 1 93 ? -0.677 1.188 -4.023 1.00 96.38 93 LEU A N 1
ATOM 799 C CA . LEU A 1 93 ? -0.908 1.155 -2.583 1.00 96.38 93 LEU A CA 1
ATOM 800 C C . LEU A 1 93 ? -2.089 2.071 -2.265 1.00 96.38 93 LEU A C 1
ATOM 802 O O . LEU A 1 93 ? -2.046 3.276 -2.516 1.00 96.38 93 LEU A O 1
ATOM 806 N N . TYR A 1 94 ? -3.121 1.493 -1.675 1.00 95.00 94 TYR A N 1
ATOM 807 C CA . TYR A 1 94 ? -4.339 2.158 -1.246 1.00 95.00 94 TYR A CA 1
ATOM 808 C C . TYR A 1 94 ? -4.428 2.150 0.276 1.00 95.00 94 TYR A C 1
ATOM 810 O O . TYR A 1 94 ? -3.848 1.294 0.943 1.00 95.00 94 TYR A O 1
ATOM 818 N N . TYR A 1 95 ? -5.214 3.072 0.815 1.00 93.44 95 TYR A N 1
ATOM 819 C CA . TYR A 1 95 ? -5.695 3.010 2.187 1.00 93.44 95 TYR A CA 1
ATOM 820 C C . TYR A 1 95 ? -7.215 3.115 2.180 1.00 93.44 95 TYR A C 1
ATOM 822 O O . TYR A 1 95 ? -7.800 3.827 1.357 1.00 93.44 95 TYR A O 1
ATOM 830 N N . ASP A 1 96 ? -7.853 2.393 3.089 1.00 90.31 96 ASP A N 1
ATOM 831 C CA . ASP A 1 96 ? -9.285 2.489 3.295 1.00 90.31 96 ASP A CA 1
ATOM 832 C C . ASP A 1 96 ? -9.632 3.806 4.005 1.00 90.31 96 ASP A C 1
ATOM 834 O O . ASP A 1 96 ? -8.943 4.243 4.928 1.00 90.31 96 ASP A O 1
ATOM 838 N N . ARG A 1 97 ? -10.704 4.454 3.550 1.00 91.00 97 ARG A N 1
ATOM 839 C CA . ARG A 1 97 ? -11.224 5.700 4.132 1.00 91.00 97 ARG A CA 1
ATOM 840 C C . ARG A 1 97 ? -12.358 5.455 5.118 1.00 91.00 97 ARG A C 1
ATOM 842 O O . ARG A 1 97 ? -12.790 6.390 5.778 1.00 91.00 97 ARG A O 1
ATOM 849 N N . ASN A 1 98 ? -12.871 4.233 5.177 1.00 89.19 98 ASN A N 1
ATOM 850 C CA . ASN A 1 98 ? -13.947 3.883 6.082 1.00 89.19 98 ASN A CA 1
ATOM 851 C C . ASN A 1 98 ? -13.463 3.897 7.538 1.00 89.19 98 ASN A C 1
ATOM 853 O O . ASN A 1 98 ? -12.334 3.524 7.855 1.00 89.19 98 ASN A O 1
ATOM 857 N N . LEU A 1 99 ? -14.363 4.295 8.428 1.00 87.94 99 LEU A N 1
ATOM 858 C CA . LEU A 1 99 ? -14.197 4.225 9.868 1.00 87.94 99 LEU A CA 1
ATOM 859 C C . LEU A 1 99 ? -14.747 2.883 10.344 1.00 87.94 99 LEU A C 1
ATOM 861 O O . LEU A 1 99 ? -15.882 2.524 10.024 1.00 87.94 99 LEU A O 1
ATOM 865 N N . TYR A 1 100 ? -13.955 2.165 11.135 1.00 87.44 100 TYR A N 1
ATOM 866 C CA . TYR A 1 100 ? -14.333 0.874 11.698 1.00 87.44 100 TYR A CA 1
ATOM 867 C C . TYR A 1 100 ? -14.280 0.908 13.222 1.00 87.44 100 TYR A C 1
ATOM 869 O O . TYR A 1 100 ? -13.436 1.602 13.790 1.00 87.44 100 TYR A O 1
ATOM 877 N N . GLY A 1 101 ? -15.159 0.148 13.87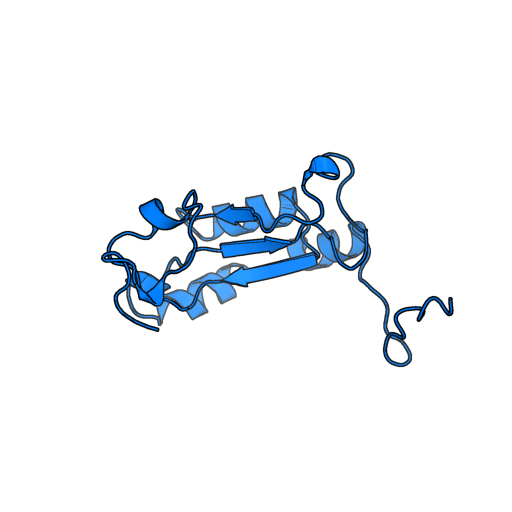8 1.00 87.31 101 GLY A N 1
ATOM 878 C CA . GLY A 1 101 ? -15.082 -0.064 15.326 1.00 87.31 101 GLY A CA 1
ATOM 879 C C . GLY A 1 101 ? -13.822 -0.836 15.714 1.00 87.31 101 GLY A C 1
ATOM 880 O O . GLY A 1 101 ? -13.129 -0.466 16.656 1.00 87.31 101 GLY A O 1
ATOM 881 N N . ASP A 1 102 ? -13.504 -1.874 14.940 1.00 86.38 102 ASP A N 1
ATOM 882 C CA . ASP A 1 102 ? -12.297 -2.686 15.075 1.00 86.38 102 ASP A CA 1
ATOM 883 C C . ASP A 1 102 ? -11.728 -3.039 13.685 1.00 86.38 102 ASP A C 1
ATOM 885 O O . ASP A 1 102 ? -12.230 -3.961 13.031 1.00 86.38 102 ASP A O 1
ATOM 889 N N . PRO A 1 103 ? -10.699 -2.318 13.199 1.00 83.81 103 PRO A N 1
ATOM 890 C CA . PRO A 1 103 ? -10.085 -2.570 11.893 1.00 83.81 103 PRO A CA 1
ATOM 891 C C . PRO A 1 103 ? -9.518 -3.986 11.709 1.00 83.81 103 PRO A C 1
ATOM 893 O O . PRO A 1 103 ? -9.485 -4.477 10.581 1.00 83.81 103 PRO A O 1
ATOM 896 N N . SER A 1 104 ? -9.115 -4.673 12.787 1.00 82.62 104 SER A N 1
ATOM 897 C CA . SER A 1 104 ? -8.514 -6.015 12.695 1.00 82.62 104 SER A CA 1
ATOM 898 C C . SER A 1 104 ? -9.495 -7.058 12.145 1.00 82.62 104 SER A C 1
ATOM 900 O O . SER A 1 104 ? -9.106 -7.977 11.428 1.00 82.62 104 SER A O 1
ATOM 902 N N . LYS A 1 105 ? -10.801 -6.862 12.372 1.00 86.00 105 LYS A N 1
ATOM 903 C CA . LYS A 1 105 ? -11.871 -7.727 11.844 1.00 86.00 105 LYS A CA 1
ATOM 904 C C . LYS A 1 105 ? -12.052 -7.623 10.332 1.00 86.00 105 LYS A C 1
ATOM 906 O O . LYS A 1 105 ? -12.769 -8.428 9.739 1.00 86.00 105 LYS A O 1
ATOM 911 N N . CYS A 1 106 ? -11.451 -6.619 9.705 1.00 85.19 106 CYS A N 1
ATOM 912 C CA . CYS A 1 106 ? -11.649 -6.338 8.295 1.00 85.19 106 CYS A CA 1
ATOM 913 C C . CYS A 1 106 ? -10.546 -6.931 7.412 1.00 85.19 106 CYS A C 1
ATOM 915 O O . CYS A 1 106 ? -10.787 -7.098 6.222 1.00 85.19 106 CYS A O 1
ATOM 917 N N . VAL A 1 107 ? -9.361 -7.268 7.934 1.00 82.38 107 VAL A N 1
ATOM 918 C CA . VAL A 1 107 ? -8.221 -7.716 7.104 1.00 82.38 107 VAL A CA 1
ATOM 919 C C . VAL A 1 107 ? -8.538 -9.010 6.350 1.00 82.38 107 VAL A C 1
ATOM 921 O O . VAL A 1 107 ? -8.320 -9.064 5.141 1.00 82.38 107 VAL A O 1
ATOM 924 N N . ASP A 1 108 ? -9.185 -9.972 7.008 1.00 81.50 108 ASP A N 1
ATOM 925 C CA . ASP A 1 108 ? -9.531 -11.288 6.443 1.00 81.50 108 ASP A CA 1
ATOM 926 C C . ASP A 1 108 ? -11.019 -11.431 6.061 1.00 81.50 108 ASP A C 1
ATOM 928 O O . ASP A 1 108 ? -11.514 -12.529 5.820 1.00 81.50 108 ASP A O 1
ATOM 932 N N . CYS A 1 109 ? -11.770 -10.326 6.003 1.00 84.12 109 CYS A N 1
ATOM 933 C CA . CYS A 1 109 ? -13.198 -10.365 5.682 1.00 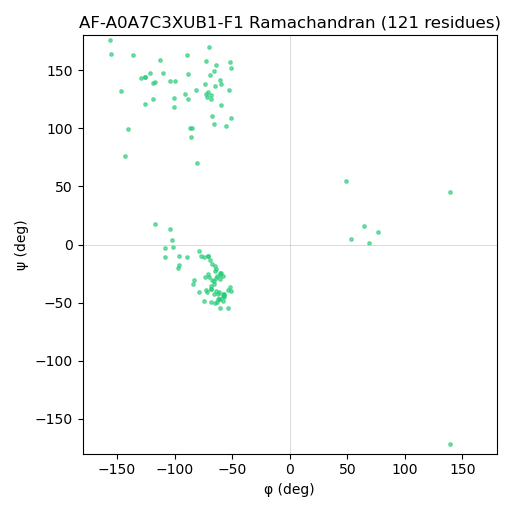84.12 109 CYS A CA 1
ATOM 934 C C . CYS A 1 109 ? -13.439 -10.773 4.214 1.00 84.12 109 CYS A C 1
ATOM 936 O O . CYS A 1 109 ? -12.936 -10.121 3.304 1.00 84.12 109 CYS A O 1
ATOM 938 N N . GLU A 1 110 ? -14.234 -11.813 3.950 1.00 79.12 110 GLU A N 1
ATOM 939 C CA . GLU A 1 110 ? -14.522 -12.258 2.573 1.00 79.12 110 GLU A CA 1
ATOM 940 C C . GLU A 1 110 ? -15.663 -11.476 1.898 1.00 79.12 110 GLU A C 1
ATOM 942 O O . GLU A 1 110 ? -15.598 -11.220 0.699 1.00 79.12 110 GLU A O 1
ATOM 947 N N . ASP A 1 111 ? -16.682 -11.058 2.660 1.00 80.12 111 ASP A N 1
ATOM 948 C CA . ASP A 1 111 ? -17.898 -10.406 2.135 1.00 80.12 111 ASP A CA 1
ATOM 949 C C . ASP A 1 111 ? -17.605 -9.008 1.559 1.00 80.12 111 ASP A C 1
ATOM 951 O O . ASP A 1 111 ? -18.130 -8.619 0.518 1.00 80.12 111 ASP A O 1
ATOM 955 N N . ARG A 1 112 ? -16.713 -8.243 2.21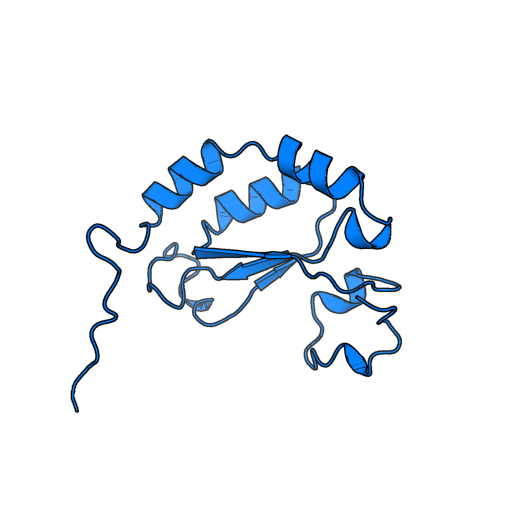0 1.00 76.25 112 ARG A N 1
ATOM 956 C CA . ARG A 1 112 ? -16.249 -6.898 1.792 1.00 76.25 112 ARG A CA 1
ATOM 957 C C . ARG A 1 112 ? -17.358 -5.862 1.521 1.00 76.25 112 ARG A C 1
ATOM 959 O O . ARG A 1 112 ? -17.053 -4.726 1.157 1.00 76.25 112 ARG A O 1
ATOM 966 N N . ASN A 1 113 ? -18.629 -6.183 1.758 1.00 82.12 113 ASN A N 1
ATOM 967 C CA . ASN A 1 113 ? -19.748 -5.250 1.711 1.00 82.12 113 ASN A CA 1
ATOM 968 C C . ASN A 1 113 ? -19.835 -4.437 3.015 1.00 82.12 113 ASN A C 1
ATOM 970 O O . ASN A 1 113 ? -20.738 -4.604 3.835 1.00 82.12 113 ASN A O 1
ATOM 974 N N . CYS A 1 114 ? -18.870 -3.536 3.222 1.00 84.56 114 CYS A N 1
ATOM 975 C CA . CYS A 1 114 ? -18.724 -2.819 4.492 1.00 84.56 114 CYS A CA 1
ATOM 976 C C . CYS A 1 114 ? -19.947 -1.965 4.866 1.00 84.56 114 CYS A C 1
ATOM 978 O O . CYS A 1 114 ? -20.179 -1.740 6.045 1.00 84.56 114 CYS A O 1
ATOM 980 N N . LYS A 1 115 ? -20.767 -1.519 3.903 1.00 84.00 115 LYS A N 1
ATOM 981 C CA . LYS A 1 115 ? -21.908 -0.621 4.173 1.00 84.00 115 LYS A CA 1
ATOM 982 C C . LYS A 1 115 ? -22.989 -1.237 5.062 1.00 84.00 115 LYS A C 1
ATOM 984 O O . LYS A 1 115 ? -23.709 -0.496 5.720 1.00 84.00 115 LYS A O 1
ATOM 989 N N . SER A 1 116 ? -23.124 -2.560 5.053 1.00 85.50 116 SER A N 1
ATOM 990 C CA . SER A 1 116 ? -24.073 -3.303 5.890 1.00 85.50 116 SER A CA 1
ATOM 991 C C . SER A 1 116 ? -23.412 -3.967 7.100 1.00 85.50 116 SER A C 1
ATOM 993 O O . SER A 1 116 ? -24.071 -4.707 7.822 1.00 85.50 116 SER A O 1
ATOM 995 N N . CYS A 1 117 ? -22.113 -3.746 7.312 1.00 88.56 117 CYS A N 1
ATOM 996 C CA . CYS A 1 117 ? -21.371 -4.365 8.399 1.00 88.56 117 CYS A CA 1
ATOM 997 C C . CYS A 1 117 ? -21.604 -3.608 9.712 1.00 88.56 117 CYS A C 1
ATOM 999 O O . CYS A 1 117 ? -21.441 -2.393 9.758 1.00 88.56 117 CYS A O 1
ATOM 1001 N N . GLU A 1 118 ? -21.885 -4.320 10.805 1.00 89.88 118 GLU A N 1
ATOM 1002 C CA . GLU A 1 118 ? -21.983 -3.719 12.147 1.00 89.88 118 GLU A CA 1
ATOM 1003 C C . GLU A 1 118 ? -20.679 -3.032 12.585 1.00 89.88 118 GLU A C 1
ATOM 1005 O O . GLU A 1 118 ? -20.688 -2.118 13.404 1.00 89.88 118 GLU A O 1
ATOM 1010 N N . ASN A 1 119 ? -19.544 -3.461 12.024 1.00 89.25 119 ASN A N 1
ATOM 1011 C CA . ASN A 1 119 ? -18.238 -2.877 12.301 1.00 89.25 119 ASN A CA 1
ATOM 1012 C C . ASN A 1 119 ? -18.004 -1.540 11.573 1.00 89.25 119 ASN A C 1
ATOM 1014 O O . ASN A 1 119 ? -16.999 -0.889 11.843 1.00 89.25 119 ASN A O 1
ATOM 1018 N N . PHE A 1 120 ? -18.870 -1.141 10.636 1.00 91.06 120 PHE A N 1
ATOM 1019 C CA . PHE A 1 120 ? -18.730 0.086 9.853 1.00 91.06 120 PHE A CA 1
ATOM 1020 C C . PHE A 1 120 ? -19.377 1.280 10.561 1.00 91.06 120 PHE A C 1
ATOM 1022 O O . PHE A 1 120 ? -20.558 1.258 10.898 1.00 91.06 120 PHE A O 1
ATOM 1029 N N . LEU A 1 121 ? -18.598 2.345 10.755 1.00 90.19 121 LEU A N 1
ATOM 1030 C CA . LEU A 1 121 ? -19.009 3.556 11.471 1.00 90.19 121 LEU A CA 1
ATOM 1031 C C . LEU A 1 121 ? -19.217 4.770 10.550 1.00 90.19 121 LEU A C 1
ATOM 1033 O O . LEU A 1 121 ? -19.727 5.792 11.005 1.00 90.19 121 LEU A O 1
ATOM 1037 N N . GLY A 1 122 ? -18.817 4.690 9.276 1.00 88.12 122 GLY A N 1
ATOM 1038 C CA . GLY A 1 122 ? -18.923 5.791 8.309 1.00 88.12 122 GLY A CA 1
ATOM 1039 C C . GLY A 1 122 ? -17.702 5.922 7.395 1.00 88.12 122 GLY A C 1
ATOM 1040 O O . GLY A 1 122 ? -16.827 5.060 7.398 1.00 88.12 122 GLY A O 1
ATOM 1041 N N . GLN A 1 123 ? -17.646 6.998 6.606 1.00 85.62 123 GLN A N 1
ATOM 1042 C CA . GLN A 1 123 ? -16.521 7.372 5.736 1.00 85.62 123 GLN A CA 1
ATOM 1043 C C . GLN A 1 123 ? -16.230 8.867 5.870 1.00 85.62 123 GLN A C 1
ATOM 1045 O O . GLN A 1 123 ? -17.216 9.628 5.995 1.00 85.62 123 GLN A O 1
#

Solvent-accessible surface area (backbone atoms only — not comparable to full-atom values): 7473 Å² total; per-residue (Å²): 130,86,77,78,69,84,77,59,60,91,98,52,74,84,75,47,47,74,53,39,41,57,50,59,75,67,52,66,54,64,61,56,46,51,63,25,65,77,42,61,78,53,50,47,58,35,47,32,35,33,31,38,16,53,92,77,67,40,47,49,80,94,49,61,93,43,53,84,42,79,47,60,38,75,53,96,47,60,65,55,51,49,53,49,45,71,66,46,30,41,68,44,79,47,67,54,71,58,32,40,80,56,64,79,72,55,51,82,50,84,82,77,60,53,91,82,36,92,51,48,74,52,109